Protein AF-A0A4U7CVT9-F1 (afdb_monomer_lite)

Radius of gyration: 15.16 Å; chains: 1; bounding box: 35×45×38 Å

Sequence (159 aa):
MSDKESINLRIESGLKRAVEQISEEVEGDSRPSDLSLTAANLIKIGLGGERAGIEPDIVGEFFEIPRLFASISFDGEKVTMGTQLDSKTIAGLQNEFNPKKHTAAREALQLGVIIVDPGEKSIVGPLGGPRPFAEIDIDNHVEGDDAQEALRYITERLI

pLDDT: mean 75.21, std 17.45, range [32.06, 94.12]

Structure (mmCIF, N/CA/C/O backbone):
data_AF-A0A4U7CVT9-F1
#
_entry.id   AF-A0A4U7CVT9-F1
#
loop_
_atom_site.group_PDB
_atom_site.id
_atom_site.type_symbol
_atom_site.label_atom_id
_atom_site.label_alt_id
_atom_site.label_comp_id
_atom_site.label_asym_id
_atom_site.label_entity_id
_atom_site.label_seq_id
_atom_site.pdbx_PDB_ins_code
_atom_site.Cartn_x
_atom_site.Cartn_y
_atom_site.Cartn_z
_atom_site.occupancy
_atom_site.B_iso_or_equiv
_atom_site.auth_seq_id
_atom_site.auth_comp_id
_atom_site.auth_asym_id
_atom_site.auth_atom_id
_atom_site.pdbx_PDB_model_num
ATOM 1 N N . MET A 1 1 ? -3.223 19.977 -15.711 1.00 47.56 1 MET A N 1
ATOM 2 C CA . MET A 1 1 ? -2.830 20.248 -14.312 1.00 47.56 1 MET A CA 1
ATOM 3 C C . MET A 1 1 ? -2.428 18.907 -13.722 1.00 47.56 1 MET A C 1
ATOM 5 O O . MET A 1 1 ? -2.901 17.902 -14.230 1.00 47.56 1 MET A O 1
ATOM 9 N N . SER A 1 2 ? -1.485 18.845 -12.783 1.00 55.81 2 SER A N 1
ATOM 10 C CA . SER A 1 2 ? -1.150 17.553 -12.170 1.00 55.81 2 SER A CA 1
ATOM 11 C C . SER A 1 2 ? -2.307 17.161 -11.253 1.00 55.81 2 SER A C 1
ATOM 13 O O . SER A 1 2 ? -2.434 17.751 -10.186 1.00 55.81 2 SER A O 1
ATOM 15 N N . ASP A 1 3 ? -3.134 16.191 -11.653 1.00 81.94 3 ASP A N 1
ATOM 16 C CA . ASP A 1 3 ? -4.298 15.686 -10.891 1.00 81.94 3 ASP A CA 1
ATOM 17 C C . ASP A 1 3 ? -3.893 14.828 -9.674 1.00 81.94 3 ASP A C 1
ATOM 19 O O . ASP A 1 3 ? -4.645 13.958 -9.225 1.00 81.94 3 ASP A O 1
ATOM 23 N N . LYS A 1 4 ? -2.675 15.061 -9.167 1.00 85.81 4 LYS A N 1
ATOM 24 C CA . LYS A 1 4 ? -2.071 14.380 -8.026 1.00 85.81 4 LYS A CA 1
ATOM 25 C C . LYS A 1 4 ? -2.199 15.237 -6.775 1.00 85.81 4 LYS A C 1
ATOM 27 O O . LYS A 1 4 ? -1.828 16.410 -6.777 1.00 85.81 4 LYS A O 1
ATOM 32 N N . GLU A 1 5 ? -2.656 14.621 -5.698 1.00 88.62 5 GLU A N 1
ATOM 33 C CA . GLU A 1 5 ? -2.761 15.212 -4.372 1.00 88.62 5 GLU A CA 1
ATOM 34 C C . GLU A 1 5 ? -1.727 14.580 -3.430 1.00 88.62 5 GLU A C 1
ATOM 36 O O . GLU A 1 5 ? -1.496 13.371 -3.461 1.00 88.62 5 GLU A O 1
ATOM 41 N N . SER A 1 6 ? -1.104 15.400 -2.578 1.00 88.44 6 SER A N 1
ATOM 42 C CA . SER A 1 6 ? -0.206 14.917 -1.525 1.00 88.44 6 SER A CA 1
ATOM 43 C C . SER A 1 6 ? -1.003 14.439 -0.312 1.00 88.44 6 SER A C 1
ATOM 45 O O . SER A 1 6 ? -1.821 15.176 0.243 1.00 88.44 6 SER A O 1
ATOM 47 N N . ILE A 1 7 ? -0.736 13.212 0.123 1.00 88.50 7 ILE A N 1
ATOM 48 C CA . ILE A 1 7 ? -1.369 12.571 1.269 1.00 88.50 7 ILE A CA 1
ATOM 49 C C . ILE A 1 7 ? -0.301 12.257 2.307 1.00 88.50 7 ILE A C 1
ATOM 51 O O . ILE A 1 7 ? 0.649 11.526 2.047 1.00 88.50 7 ILE A O 1
ATOM 55 N N . ASN A 1 8 ? -0.502 12.775 3.516 1.00 88.62 8 ASN A N 1
ATOM 56 C CA . ASN A 1 8 ? 0.304 12.419 4.677 1.00 88.62 8 ASN A CA 1
ATOM 57 C C . ASN A 1 8 ? -0.394 11.304 5.456 1.00 88.62 8 ASN A C 1
ATOM 59 O O . ASN A 1 8 ? -1.512 11.484 5.948 1.00 88.62 8 ASN A O 1
ATOM 63 N N . LEU A 1 9 ? 0.267 10.158 5.555 1.00 88.56 9 LEU A N 1
ATOM 64 C CA . LEU A 1 9 ? -0.202 8.971 6.252 1.00 88.56 9 LEU A CA 1
ATOM 65 C C . LEU A 1 9 ? 0.471 8.889 7.614 1.00 88.56 9 LEU A C 1
ATOM 67 O O . LEU A 1 9 ? 1.690 9.013 7.720 1.00 88.56 9 LEU A O 1
ATOM 71 N N . ARG A 1 10 ? -0.324 8.661 8.661 1.00 90.06 10 ARG A N 1
ATOM 72 C CA . ARG A 1 10 ? 0.188 8.384 10.003 1.00 90.06 10 ARG A CA 1
ATOM 73 C C . ARG A 1 10 ? 0.177 6.877 10.227 1.00 90.06 10 ARG A C 1
ATOM 75 O O . ARG A 1 10 ? -0.896 6.308 10.425 1.00 90.06 10 ARG A O 1
ATOM 82 N N . ILE A 1 11 ? 1.354 6.264 10.189 1.00 87.19 11 ILE A N 1
ATOM 83 C CA . ILE A 1 11 ? 1.541 4.810 10.124 1.00 87.19 11 ILE A CA 1
ATOM 84 C C . ILE A 1 11 ? 2.527 4.314 11.175 1.00 87.19 11 ILE A C 1
ATOM 86 O O . ILE A 1 11 ? 3.319 5.089 11.701 1.00 87.19 11 ILE A O 1
ATOM 90 N N . GLU A 1 12 ? 2.467 3.030 11.492 1.00 87.25 12 GLU A N 1
ATOM 91 C CA . GLU A 1 12 ? 3.449 2.335 12.319 1.00 87.25 12 GLU A CA 1
ATOM 92 C C . GLU A 1 12 ? 4.848 2.380 11.677 1.00 87.25 12 GLU A C 1
ATOM 94 O O . GLU A 1 12 ? 4.993 2.321 10.452 1.00 87.25 12 GLU A O 1
ATOM 99 N N . SER A 1 13 ? 5.899 2.488 12.494 1.00 84.75 13 SER A N 1
ATOM 100 C CA . SER A 1 13 ? 7.262 2.602 11.973 1.00 84.75 13 SER A CA 1
ATOM 101 C C . SER A 1 13 ? 7.737 1.338 11.263 1.00 84.75 13 SER A C 1
ATOM 103 O O . SER A 1 13 ? 8.491 1.461 10.299 1.00 84.75 13 SER A O 1
ATOM 105 N N . GLY A 1 14 ? 7.274 0.144 11.644 1.00 84.50 14 GLY A N 1
ATOM 106 C CA . GLY A 1 14 ? 7.582 -1.049 10.857 1.00 84.50 14 GLY A CA 1
ATOM 107 C C . GLY A 1 14 ? 6.818 -1.122 9.533 1.00 84.50 14 GLY A C 1
ATOM 108 O O . GLY A 1 14 ? 7.355 -1.700 8.594 1.00 84.50 14 GLY A O 1
ATOM 109 N N . LEU A 1 15 ? 5.665 -0.449 9.375 1.00 86.00 15 LEU A N 1
ATOM 110 C CA . LEU A 1 15 ? 5.015 -0.345 8.058 1.00 86.00 15 LEU A CA 1
ATOM 111 C C . LEU A 1 15 ? 5.873 0.523 7.141 1.00 86.00 15 LEU A C 1
ATOM 113 O O . LEU A 1 15 ? 6.116 0.165 5.995 1.00 86.00 15 LEU A O 1
ATOM 117 N N . LYS A 1 16 ? 6.397 1.637 7.665 1.00 88.69 16 LYS A N 1
ATOM 118 C CA . LYS A 1 16 ? 7.352 2.471 6.926 1.00 88.69 16 LYS A CA 1
ATOM 119 C C . LYS A 1 16 ? 8.596 1.677 6.521 1.00 88.69 16 LYS A C 1
ATOM 121 O O . LYS A 1 16 ? 8.996 1.768 5.370 1.00 88.69 16 LYS A O 1
ATOM 126 N N . ARG A 1 17 ? 9.163 0.870 7.425 1.00 87.06 17 ARG A N 1
ATOM 127 C CA . ARG A 1 17 ? 10.314 0.002 7.108 1.00 87.06 17 ARG A CA 1
ATOM 128 C C . ARG A 1 17 ? 9.988 -1.041 6.045 1.00 87.06 17 ARG A C 1
ATOM 130 O O . ARG A 1 17 ? 10.830 -1.322 5.208 1.00 87.06 17 ARG A O 1
ATOM 137 N N . ALA A 1 18 ? 8.774 -1.591 6.056 1.00 87.44 18 ALA A N 1
ATOM 138 C CA . ALA A 1 18 ? 8.332 -2.513 5.018 1.00 87.44 18 ALA A CA 1
ATOM 139 C C . ALA A 1 18 ? 8.319 -1.852 3.639 1.00 87.44 18 ALA A C 1
ATOM 141 O O . ALA A 1 18 ? 8.822 -2.426 2.681 1.00 87.44 18 ALA A O 1
ATOM 142 N N . VAL A 1 19 ? 7.792 -0.629 3.561 1.00 89.38 19 VAL A N 1
ATOM 143 C CA . VAL A 1 19 ? 7.799 0.168 2.328 1.00 89.38 19 VAL A CA 1
ATOM 144 C C . VAL A 1 19 ? 9.228 0.529 1.913 1.00 89.38 19 VAL A C 1
ATOM 146 O O . VAL A 1 19 ? 9.529 0.474 0.729 1.00 89.38 19 VAL A O 1
ATOM 149 N N . GLU A 1 20 ? 10.109 0.874 2.859 1.00 89.12 20 GLU A N 1
ATOM 150 C CA . GLU A 1 20 ? 11.532 1.140 2.590 1.00 89.12 20 GLU A CA 1
ATOM 151 C C . GLU A 1 20 ? 12.236 -0.081 2.001 1.00 89.12 20 GLU A C 1
ATOM 153 O O . GLU A 1 20 ? 12.912 0.059 0.993 1.00 89.12 20 GLU A O 1
ATOM 158 N N . GLN A 1 21 ? 12.033 -1.264 2.581 1.00 86.69 21 GLN A N 1
ATOM 159 C CA . GLN A 1 21 ? 12.623 -2.505 2.087 1.00 86.69 21 GLN A CA 1
ATOM 160 C C . GLN A 1 21 ? 12.142 -2.829 0.666 1.00 86.69 21 GLN A C 1
ATOM 162 O O . GLN A 1 21 ? 12.960 -3.032 -0.224 1.00 86.69 21 GLN A O 1
ATOM 167 N N . ILE A 1 22 ? 10.825 -2.786 0.426 1.00 88.00 22 ILE A N 1
ATOM 168 C CA . ILE A 1 22 ? 10.264 -3.011 -0.916 1.00 88.00 22 ILE A CA 1
ATOM 169 C C . ILE A 1 22 ? 10.806 -1.964 -1.899 1.00 88.00 22 ILE A C 1
ATOM 171 O O . ILE A 1 22 ? 11.130 -2.288 -3.033 1.00 88.00 22 ILE A O 1
ATOM 175 N N . SER A 1 23 ? 10.925 -0.702 -1.478 1.00 89.75 23 SER A N 1
ATOM 176 C CA . SER A 1 23 ? 11.465 0.370 -2.320 1.00 89.75 23 SER A CA 1
ATOM 177 C C . SER A 1 23 ? 12.947 0.154 -2.637 1.00 89.75 23 SER A C 1
ATOM 179 O O . SER A 1 23 ? 13.342 0.334 -3.783 1.00 89.75 23 SER A O 1
ATOM 181 N N . GLU A 1 24 ? 13.757 -0.280 -1.670 1.00 87.31 24 GLU A N 1
ATOM 182 C CA . GLU A 1 24 ? 15.165 -0.635 -1.881 1.00 87.31 24 GLU A CA 1
ATOM 183 C C . GLU A 1 24 ? 15.308 -1.791 -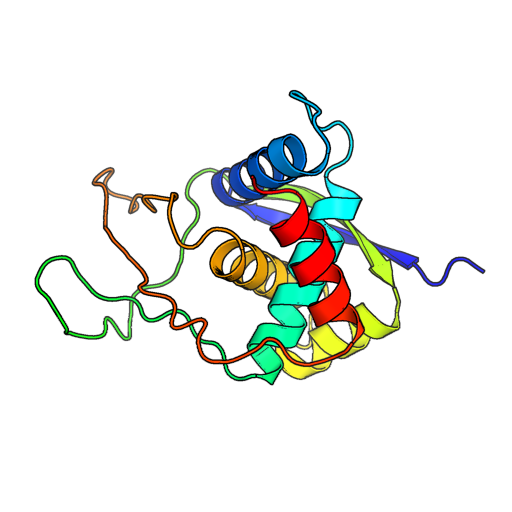2.878 1.00 87.31 24 GLU A C 1
ATOM 185 O O . GLU A 1 24 ? 16.108 -1.697 -3.807 1.00 87.31 24 GLU A O 1
ATOM 190 N N . GLU A 1 25 ? 14.504 -2.844 -2.734 1.00 84.25 25 GLU A N 1
ATOM 191 C CA . GLU A 1 25 ? 14.531 -4.012 -3.620 1.00 84.25 25 GLU A CA 1
ATOM 192 C C . GLU A 1 25 ? 14.048 -3.668 -5.041 1.00 84.25 25 GLU A C 1
ATOM 194 O O . GLU A 1 25 ? 14.649 -4.087 -6.029 1.00 84.25 25 GLU A O 1
ATOM 199 N N . VAL A 1 26 ? 13.004 -2.843 -5.162 1.00 84.31 26 VAL A N 1
ATOM 200 C CA . VAL A 1 26 ? 12.402 -2.465 -6.450 1.00 84.31 26 VAL A CA 1
ATOM 201 C C . VAL A 1 26 ? 13.209 -1.388 -7.186 1.00 84.31 26 VAL A C 1
ATOM 203 O O . VAL A 1 26 ? 13.301 -1.414 -8.417 1.00 84.31 26 VAL A O 1
ATOM 206 N N . GLU A 1 27 ? 13.771 -0.416 -6.467 1.00 83.88 27 GLU A N 1
ATOM 207 C CA . GLU A 1 27 ? 14.438 0.761 -7.045 1.00 83.88 27 GLU A CA 1
ATOM 208 C C . GLU A 1 27 ? 15.976 0.675 -6.982 1.00 83.88 27 GLU A C 1
ATOM 210 O O . GLU A 1 27 ? 16.662 1.441 -7.663 1.00 83.88 27 GLU A O 1
ATOM 215 N N . GLY A 1 28 ? 16.532 -0.275 -6.223 1.00 77.75 28 GLY A N 1
ATOM 216 C CA . GLY A 1 28 ? 17.973 -0.510 -6.084 1.00 77.75 28 GLY A CA 1
ATOM 217 C C . GLY A 1 28 ? 18.708 0.522 -5.218 1.00 77.75 28 GLY A C 1
ATOM 218 O O . GLY A 1 28 ? 19.941 0.578 -5.243 1.00 77.75 28 GLY A O 1
ATOM 219 N N . ASP A 1 29 ? 17.979 1.364 -4.481 1.00 74.69 29 ASP A N 1
ATOM 220 C CA . ASP A 1 29 ? 18.540 2.382 -3.592 1.00 74.69 29 ASP A CA 1
ATOM 221 C C . ASP A 1 29 ? 18.508 1.911 -2.135 1.00 74.69 29 ASP A C 1
ATOM 223 O O . ASP A 1 29 ? 17.450 1.839 -1.522 1.00 74.69 29 ASP A O 1
ATOM 227 N N . SER A 1 30 ? 19.690 1.679 -1.553 1.00 69.06 30 SER A N 1
ATOM 228 C CA . SER A 1 30 ? 19.857 1.316 -0.131 1.00 69.06 30 SER A CA 1
ATOM 229 C C . SER A 1 30 ? 19.405 2.378 0.881 1.00 69.06 30 SER A C 1
ATOM 231 O O . SER A 1 30 ? 19.440 2.166 2.096 1.00 69.06 30 SER A O 1
ATOM 233 N N . ARG A 1 31 ? 19.063 3.580 0.409 1.00 69.12 31 ARG A N 1
ATOM 234 C CA . ARG A 1 31 ? 18.510 4.671 1.212 1.00 69.12 31 ARG A CA 1
ATOM 235 C C . ARG A 1 31 ? 17.404 5.353 0.417 1.00 69.12 31 ARG A C 1
ATOM 237 O O . ARG A 1 31 ? 17.599 6.511 0.037 1.00 69.12 31 ARG A O 1
ATOM 244 N N . PRO A 1 32 ? 16.265 4.674 0.199 1.00 68.56 32 PRO A N 1
ATOM 245 C CA . PRO A 1 32 ? 15.228 5.148 -0.704 1.00 68.56 32 PRO A CA 1
ATOM 246 C C . PRO A 1 32 ? 14.789 6.551 -0.287 1.00 68.56 32 PRO A C 1
ATOM 248 O O . PRO A 1 32 ? 14.155 6.773 0.749 1.00 68.56 32 PRO A O 1
ATOM 251 N N . SER A 1 33 ? 15.246 7.528 -1.067 1.00 67.94 33 SER A N 1
ATOM 252 C CA . SER A 1 33 ? 15.115 8.946 -0.729 1.00 67.94 33 SER A CA 1
ATOM 253 C C . SER A 1 33 ? 13.685 9.454 -0.913 1.00 67.94 33 SER A C 1
ATOM 255 O O . SER A 1 33 ? 13.286 10.414 -0.247 1.00 67.94 33 SER A O 1
ATOM 257 N N . ASP A 1 34 ? 12.903 8.777 -1.760 1.00 79.25 34 ASP A N 1
ATOM 258 C CA . ASP A 1 34 ? 11.493 9.050 -2.000 1.00 79.25 34 ASP A CA 1
ATOM 259 C C . ASP A 1 34 ? 10.667 7.754 -2.042 1.00 79.25 34 ASP A C 1
ATOM 261 O O . ASP A 1 34 ? 10.613 7.051 -3.043 1.00 79.25 34 ASP A O 1
ATOM 265 N N . LEU A 1 35 ? 9.954 7.474 -0.951 1.00 84.25 35 LEU A N 1
ATOM 266 C CA . LEU A 1 35 ? 9.046 6.326 -0.851 1.00 84.25 35 LEU A CA 1
ATOM 267 C C . LEU A 1 35 ? 7.725 6.540 -1.602 1.00 84.25 35 LEU A C 1
ATOM 269 O O . LEU A 1 35 ? 6.891 5.638 -1.637 1.00 84.25 35 LEU A O 1
ATOM 273 N N . SER A 1 36 ? 7.480 7.732 -2.155 1.00 85.44 36 SER A N 1
ATOM 274 C CA . SER A 1 36 ? 6.174 8.129 -2.684 1.00 85.44 36 SER A CA 1
ATOM 275 C C . SER A 1 36 ? 5.708 7.231 -3.827 1.00 85.44 36 SER A C 1
ATOM 277 O O . SER A 1 36 ? 4.529 6.874 -3.854 1.00 85.44 36 SER A O 1
ATOM 279 N N . LEU A 1 37 ? 6.611 6.838 -4.737 1.00 89.31 37 LEU A N 1
ATOM 280 C CA . LEU A 1 37 ? 6.281 5.977 -5.877 1.00 89.31 37 LEU A CA 1
ATOM 281 C C . LEU A 1 37 ? 5.915 4.563 -5.420 1.00 89.31 37 LEU A C 1
ATOM 283 O O . LEU A 1 37 ? 4.826 4.081 -5.737 1.00 89.31 37 LEU A O 1
ATOM 287 N N . THR A 1 38 ? 6.791 3.932 -4.637 1.00 91.50 38 THR A N 1
ATOM 288 C CA . THR A 1 38 ? 6.547 2.599 -4.080 1.00 91.50 38 THR A CA 1
ATOM 289 C C . THR A 1 38 ? 5.279 2.588 -3.219 1.00 91.50 38 THR A C 1
ATOM 291 O O . THR A 1 38 ? 4.404 1.749 -3.421 1.00 91.50 38 THR A O 1
ATOM 294 N N . ALA A 1 39 ? 5.091 3.581 -2.343 1.00 91.94 39 ALA A N 1
ATOM 295 C CA . ALA A 1 39 ? 3.874 3.720 -1.545 1.00 91.94 39 ALA A CA 1
ATOM 296 C C . ALA A 1 39 ? 2.613 3.888 -2.408 1.00 91.94 39 ALA A C 1
ATOM 298 O O . ALA A 1 39 ? 1.588 3.281 -2.109 1.00 91.94 39 ALA A O 1
ATOM 299 N N . ALA A 1 40 ? 2.667 4.676 -3.486 1.00 93.00 40 ALA A N 1
ATOM 300 C CA . ALA A 1 40 ? 1.530 4.852 -4.387 1.00 93.00 40 ALA A CA 1
ATOM 301 C C . ALA A 1 40 ? 1.162 3.546 -5.108 1.00 93.00 40 ALA A C 1
ATOM 303 O O . ALA A 1 40 ? -0.022 3.231 -5.230 1.00 93.00 40 ALA A O 1
ATOM 304 N N . ASN A 1 41 ? 2.157 2.772 -5.546 1.00 93.38 41 ASN A N 1
ATOM 305 C CA . ASN A 1 41 ? 1.934 1.467 -6.167 1.00 93.38 41 ASN A CA 1
ATOM 306 C C . ASN A 1 41 ? 1.338 0.467 -5.171 1.00 93.38 41 ASN A C 1
ATOM 308 O O . ASN A 1 41 ? 0.334 -0.166 -5.481 1.00 93.38 41 ASN A O 1
ATOM 312 N N . LEU A 1 42 ? 1.873 0.394 -3.951 1.00 93.25 42 LEU A N 1
ATOM 313 C CA . LEU A 1 42 ? 1.328 -0.455 -2.888 1.00 93.25 42 LEU A CA 1
ATOM 314 C C . LEU A 1 42 ? -0.123 -0.082 -2.549 1.00 93.25 42 LEU A C 1
ATOM 316 O O . LEU A 1 42 ? -0.971 -0.957 -2.430 1.00 93.25 42 LEU A O 1
ATOM 320 N N . ILE A 1 43 ? -0.452 1.210 -2.484 1.00 94.00 43 ILE A N 1
ATOM 321 C CA . ILE A 1 43 ? -1.833 1.670 -2.267 1.00 94.00 43 ILE A CA 1
ATOM 322 C C . ILE A 1 43 ? -2.767 1.226 -3.399 1.00 94.00 43 ILE A C 1
ATOM 324 O O . ILE A 1 43 ? -3.905 0.842 -3.134 1.00 94.00 43 ILE A O 1
ATOM 328 N N . LYS A 1 44 ? -2.313 1.262 -4.656 1.00 94.12 44 LYS A N 1
ATOM 329 C CA . LYS A 1 44 ? -3.104 0.773 -5.797 1.00 94.12 44 LYS A CA 1
ATOM 330 C C . LYS A 1 44 ? -3.327 -0.733 -5.726 1.00 94.12 44 LYS A C 1
ATOM 332 O O . LYS A 1 44 ? -4.444 -1.176 -5.969 1.00 94.12 44 LYS A O 1
ATOM 337 N N . ILE A 1 45 ? -2.296 -1.491 -5.357 1.00 90.88 45 ILE A N 1
ATOM 338 C CA . ILE A 1 45 ? -2.388 -2.941 -5.152 1.00 90.88 45 ILE A CA 1
ATOM 339 C C . ILE A 1 45 ? -3.398 -3.248 -4.050 1.00 90.88 45 ILE A C 1
ATOM 341 O O . ILE A 1 45 ? -4.313 -4.028 -4.280 1.00 90.88 45 ILE A O 1
ATOM 345 N N . GLY A 1 46 ? -3.299 -2.583 -2.896 1.00 89.19 46 GLY A N 1
ATOM 346 C CA . GLY A 1 46 ? -4.261 -2.760 -1.810 1.00 89.19 46 GLY A CA 1
ATOM 347 C C . GLY A 1 46 ? -5.686 -2.382 -2.208 1.00 89.19 46 GLY A C 1
ATOM 348 O O . GLY A 1 46 ? -6.616 -3.106 -1.890 1.00 89.19 46 GLY A O 1
ATOM 349 N N . LEU A 1 47 ? -5.876 -1.304 -2.976 1.00 91.94 47 LEU A N 1
ATOM 350 C CA . LEU A 1 47 ? -7.192 -0.954 -3.520 1.00 91.94 47 LEU A CA 1
ATOM 351 C C . LEU A 1 47 ? -7.762 -2.039 -4.441 1.00 91.94 47 LEU A C 1
ATOM 353 O O . LEU A 1 47 ? -8.954 -2.327 -4.377 1.00 91.94 47 LEU A O 1
ATOM 357 N N . GLY A 1 48 ? -6.937 -2.623 -5.306 1.00 88.62 48 GLY A N 1
ATOM 358 C CA . GLY A 1 48 ? -7.372 -3.728 -6.156 1.00 88.62 48 GLY A CA 1
ATOM 359 C C . GLY A 1 48 ? -7.601 -5.027 -5.381 1.00 88.62 48 GLY A C 1
ATOM 360 O O . GLY A 1 48 ? -8.485 -5.795 -5.745 1.00 88.62 48 GLY A O 1
ATOM 361 N N . GLY A 1 49 ? -6.840 -5.261 -4.309 1.00 86.31 49 GLY A N 1
ATOM 362 C CA . GLY A 1 49 ? -7.018 -6.409 -3.425 1.00 86.31 49 GLY A CA 1
ATOM 363 C C . GLY A 1 49 ? -8.326 -6.335 -2.645 1.00 86.31 49 GLY A C 1
ATOM 364 O O . GLY A 1 49 ? -9.074 -7.302 -2.627 1.00 86.31 49 GLY A O 1
ATOM 365 N N . GLU A 1 50 ? -8.658 -5.162 -2.106 1.00 86.69 50 GLU A N 1
ATOM 366 C CA . GLU A 1 50 ? -9.936 -4.928 -1.421 1.00 86.69 50 GLU A CA 1
ATOM 367 C C . GLU A 1 50 ? -11.131 -5.186 -2.347 1.00 86.69 50 GLU A C 1
ATOM 369 O O . GLU A 1 50 ? -12.082 -5.864 -1.973 1.00 86.69 50 GLU A O 1
ATOM 374 N N . ARG A 1 51 ? -11.062 -4.714 -3.599 1.00 87.19 51 ARG A N 1
ATOM 375 C CA . ARG A 1 51 ? -12.108 -4.963 -4.609 1.00 87.19 51 ARG A CA 1
ATOM 376 C C . ARG A 1 51 ? -12.282 -6.437 -4.943 1.00 87.19 51 ARG A C 1
ATOM 378 O O . ARG A 1 51 ? -13.407 -6.894 -5.112 1.00 87.19 51 ARG A O 1
ATOM 385 N N . ALA A 1 52 ? -11.170 -7.161 -4.997 1.00 81.94 52 ALA A N 1
ATOM 386 C CA . ALA A 1 52 ? -11.148 -8.602 -5.183 1.00 81.94 52 ALA A CA 1
ATOM 387 C C . ALA A 1 52 ? -11.603 -9.383 -3.933 1.00 81.94 52 ALA A C 1
ATOM 389 O O . ALA A 1 52 ? -11.706 -10.607 -3.989 1.00 81.94 52 ALA A O 1
ATOM 390 N N . GLY A 1 53 ? -11.864 -8.705 -2.807 1.00 78.06 53 GLY A N 1
ATOM 391 C CA . GLY A 1 53 ? -12.210 -9.341 -1.538 1.00 78.06 53 GLY A CA 1
ATOM 392 C C . GLY A 1 53 ? -11.042 -10.095 -0.899 1.00 78.06 53 GLY A C 1
ATOM 393 O O . GLY A 1 53 ? -11.270 -11.074 -0.192 1.00 78.06 53 GLY A O 1
ATOM 394 N N . ILE A 1 54 ? -9.799 -9.684 -1.174 1.00 75.62 54 ILE A N 1
ATOM 395 C CA . ILE A 1 54 ? -8.606 -10.267 -0.552 1.00 75.62 54 ILE A CA 1
ATOM 396 C C . ILE A 1 54 ? -8.538 -9.793 0.897 1.00 75.62 54 ILE A C 1
ATOM 398 O O . ILE A 1 54 ? -8.216 -8.636 1.170 1.00 75.62 54 ILE A O 1
ATOM 402 N N . GLU A 1 55 ? -8.778 -10.711 1.826 1.00 65.56 55 GLU A N 1
ATOM 403 C CA . GLU A 1 55 ? -8.617 -10.479 3.257 1.00 65.56 55 GLU A CA 1
ATOM 404 C C . GLU A 1 55 ? -7.435 -11.305 3.799 1.00 65.56 55 GLU A C 1
ATOM 406 O O . GLU A 1 55 ? -7.295 -12.478 3.450 1.00 65.56 55 GLU A O 1
ATOM 411 N N . PRO A 1 56 ? -6.557 -10.738 4.648 1.00 63.72 56 PRO A N 1
ATOM 412 C CA . PRO A 1 56 ? -5.474 -11.508 5.252 1.00 63.72 56 PRO A CA 1
ATOM 413 C C . PRO A 1 56 ? -6.007 -12.467 6.329 1.00 63.72 56 PRO A C 1
ATOM 415 O O . PRO A 1 56 ? -6.513 -12.024 7.366 1.00 63.72 56 PRO A O 1
ATOM 418 N N . ASP A 1 57 ? -5.826 -13.775 6.138 1.00 58.16 57 ASP A N 1
ATOM 419 C CA . ASP A 1 57 ? -6.270 -14.794 7.094 1.00 58.16 57 ASP A CA 1
ATOM 420 C C . ASP A 1 57 ? -5.294 -14.940 8.272 1.00 58.16 57 ASP A C 1
ATOM 422 O O . ASP A 1 57 ? -4.223 -15.543 8.189 1.00 58.16 57 ASP A O 1
ATOM 426 N N . ILE A 1 58 ? -5.659 -14.402 9.440 1.00 58.81 58 ILE A N 1
ATOM 427 C CA . ILE A 1 58 ? -4.791 -14.454 10.625 1.00 58.81 58 ILE A CA 1
ATOM 428 C C . ILE A 1 58 ? -4.904 -15.822 11.320 1.00 58.81 58 ILE A C 1
ATOM 430 O O . ILE A 1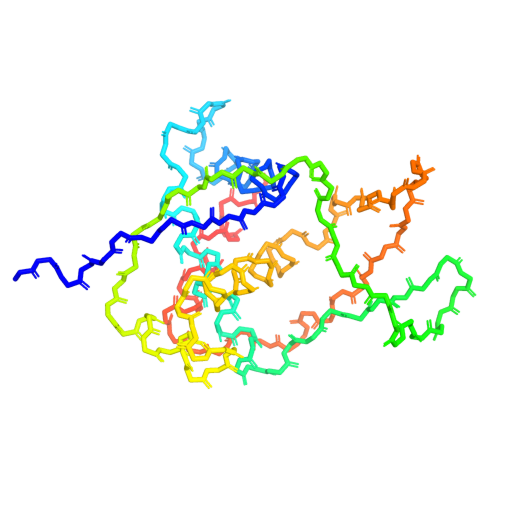 58 ? -5.714 -16.018 12.232 1.00 58.81 58 ILE A O 1
ATOM 434 N N . VAL A 1 59 ? -4.044 -16.764 10.928 1.00 54.09 59 VAL A N 1
ATOM 435 C CA . VAL A 1 59 ? -3.917 -18.098 11.545 1.00 54.09 59 VAL A CA 1
ATOM 436 C C . VAL A 1 59 ? -2.930 -18.064 12.720 1.00 54.09 59 VAL A C 1
ATOM 438 O O . VAL A 1 59 ? -1.883 -17.435 12.646 1.00 54.09 59 VAL A O 1
ATOM 441 N N . GLY A 1 60 ? -3.252 -18.700 13.852 1.00 50.81 60 GLY A N 1
ATOM 442 C CA . GLY A 1 60 ? -2.340 -18.780 15.007 1.00 50.81 60 GLY A CA 1
ATOM 443 C C . GLY A 1 60 ? -1.366 -19.968 14.965 1.00 50.81 60 GLY A C 1
ATOM 444 O O . GLY A 1 60 ? -1.646 -20.969 14.322 1.00 50.81 60 GLY A O 1
ATOM 445 N N . GLU A 1 61 ? -0.295 -19.910 15.773 1.00 49.59 61 GLU A N 1
ATOM 446 C CA . GLU A 1 61 ? 0.767 -20.944 15.916 1.00 49.59 61 GLU A CA 1
ATOM 447 C C . GLU A 1 61 ? 0.302 -22.399 16.148 1.00 49.59 61 GLU A C 1
ATOM 449 O O . GLU A 1 61 ? 1.099 -23.321 16.014 1.00 49.59 61 GLU A O 1
ATOM 454 N N . PHE A 1 62 ? -0.962 -22.631 16.510 1.00 55.50 62 PHE A N 1
ATOM 455 C CA . PHE A 1 62 ? -1.500 -23.957 16.841 1.00 55.50 62 PHE A CA 1
ATOM 456 C C . PHE A 1 62 ? -2.334 -24.603 15.724 1.00 55.50 62 PHE A C 1
ATOM 458 O O . PHE A 1 62 ? -3.133 -25.483 16.023 1.00 55.50 62 PHE A O 1
ATOM 465 N N . PHE A 1 63 ? -2.094 -24.216 14.467 1.00 50.78 63 PHE A N 1
ATOM 466 C CA . PHE A 1 63 ? -2.768 -24.717 13.262 1.00 50.78 63 PHE A CA 1
ATOM 467 C C . PHE A 1 63 ? -4.271 -24.358 13.174 1.00 50.78 63 PHE A C 1
ATOM 469 O O . PHE A 1 63 ? -5.070 -24.605 14.074 1.00 50.78 63 PHE A O 1
ATOM 476 N N . GLU A 1 64 ? -4.639 -23.767 12.034 1.00 53.88 64 GLU A N 1
ATOM 477 C CA . GLU A 1 64 ? -5.978 -23.773 11.410 1.00 53.88 64 GLU A CA 1
ATOM 478 C C . GLU A 1 64 ? -7.151 -23.035 12.078 1.00 53.88 64 GLU A C 1
ATOM 480 O O . GLU A 1 64 ? -8.215 -22.967 11.472 1.00 53.88 64 GLU A O 1
ATOM 485 N N . ILE A 1 65 ? -7.024 -22.441 13.271 1.00 52.34 65 ILE A N 1
ATOM 486 C CA . ILE A 1 65 ? -8.133 -21.649 13.845 1.00 52.34 65 ILE A CA 1
ATOM 487 C C . ILE A 1 65 ? -8.009 -20.175 13.418 1.00 52.34 65 ILE A C 1
ATOM 489 O O . ILE A 1 65 ? -7.083 -19.501 13.897 1.00 52.34 65 ILE A O 1
ATOM 493 N N . PRO A 1 66 ? -8.949 -19.637 12.605 1.00 53.06 66 PRO A N 1
ATOM 494 C CA . PRO A 1 66 ? -8.967 -18.224 12.243 1.00 53.06 66 PRO A CA 1
ATOM 495 C C . PRO A 1 66 ? -9.087 -17.363 13.499 1.00 53.06 66 PRO A C 1
ATOM 497 O O . PRO A 1 66 ? -10.011 -17.522 14.307 1.00 53.06 66 PRO A O 1
ATOM 500 N N . ARG A 1 67 ? -8.158 -16.425 13.696 1.00 54.75 67 ARG A N 1
ATOM 501 C CA . ARG A 1 67 ? -8.235 -15.468 14.803 1.00 54.75 67 ARG A CA 1
ATOM 502 C C . ARG A 1 67 ? -9.043 -14.250 14.384 1.00 54.75 67 ARG A C 1
ATOM 504 O O . ARG A 1 67 ? -8.486 -13.186 14.147 1.00 54.75 67 ARG A O 1
ATOM 511 N N . LEU A 1 68 ? -10.365 -14.389 14.451 1.00 47.53 68 LEU A N 1
ATOM 512 C CA . LEU A 1 68 ? -11.358 -13.346 14.138 1.00 47.53 68 LEU A CA 1
ATOM 513 C C . LEU A 1 68 ? -11.203 -12.016 14.921 1.00 47.53 68 LEU A C 1
ATOM 515 O O . LEU A 1 68 ? -11.920 -11.061 14.649 1.00 47.53 68 LEU A O 1
ATOM 519 N N . PHE A 1 69 ? -10.306 -11.938 15.913 1.00 52.88 69 PHE A N 1
ATOM 520 C CA . PHE A 1 69 ? -10.082 -10.747 16.752 1.00 52.88 69 PHE A CA 1
ATOM 521 C C . PHE A 1 69 ? -8.643 -10.218 16.708 1.00 52.88 69 PHE A C 1
ATOM 523 O O . PHE A 1 69 ? -8.301 -9.307 17.465 1.00 52.88 69 PHE A O 1
ATOM 530 N N . ALA A 1 70 ? -7.766 -10.826 15.909 1.00 51.53 70 ALA A N 1
ATOM 531 C CA . ALA A 1 70 ? -6.416 -10.315 15.742 1.00 51.53 70 ALA A CA 1
ATOM 532 C C . ALA A 1 70 ? -6.443 -9.138 14.759 1.00 51.53 70 ALA A C 1
ATOM 534 O O . ALA A 1 70 ? -7.138 -9.183 13.752 1.00 51.53 70 ALA A O 1
ATOM 535 N N . SER A 1 71 ? -5.705 -8.071 15.060 1.00 58.72 71 SER A N 1
ATOM 536 C CA . SER A 1 71 ? -5.493 -6.969 14.123 1.00 58.72 71 SER A CA 1
ATOM 537 C C . SER A 1 71 ? -4.058 -6.998 13.629 1.00 58.72 71 SER A C 1
ATOM 539 O O . SER A 1 71 ? -3.137 -7.201 14.425 1.00 58.72 71 SER A O 1
ATOM 541 N N . ILE A 1 72 ? -3.865 -6.730 12.343 1.00 64.56 72 ILE A N 1
ATOM 542 C CA . ILE A 1 72 ? -2.534 -6.594 11.758 1.00 64.56 72 ILE A CA 1
ATOM 543 C C . ILE A 1 72 ? -1.881 -5.343 12.346 1.00 64.56 72 ILE A C 1
ATOM 545 O O . ILE A 1 72 ? -2.461 -4.256 12.345 1.00 64.56 72 ILE A O 1
ATOM 549 N N . SER A 1 73 ? -0.685 -5.506 12.898 1.00 66.56 73 SER A N 1
ATOM 550 C CA . SER A 1 73 ? 0.140 -4.409 13.387 1.00 66.56 73 SER A CA 1
ATOM 551 C C . SER A 1 73 ? 1.498 -4.507 12.723 1.00 66.56 73 SER A C 1
ATOM 553 O O . SER A 1 73 ? 1.987 -5.602 12.490 1.00 66.56 73 SER A O 1
ATOM 555 N N . PHE A 1 74 ? 2.109 -3.370 12.424 1.00 72.00 74 PHE A N 1
ATOM 556 C CA . PHE A 1 74 ? 3.469 -3.334 11.897 1.00 72.00 74 PHE A CA 1
ATOM 557 C C . PHE A 1 74 ? 4.468 -2.813 12.938 1.00 72.00 74 PHE A C 1
ATOM 559 O O . PHE A 1 74 ? 5.570 -2.437 12.574 1.00 72.00 74 PHE A O 1
ATOM 566 N N . ASP A 1 75 ? 4.088 -2.772 14.219 1.00 67.75 75 ASP A N 1
ATOM 567 C CA . ASP A 1 75 ? 4.913 -2.351 15.356 1.00 67.75 75 ASP A CA 1
ATOM 568 C C . ASP A 1 75 ? 5.544 -0.947 15.318 1.00 67.75 75 ASP A C 1
ATOM 570 O O . ASP A 1 75 ? 5.792 -0.305 14.294 1.00 67.75 75 ASP A O 1
ATOM 574 N N . GLY A 1 76 ? 5.867 -0.476 16.522 1.00 78.06 76 GLY A N 1
ATOM 575 C CA . GLY A 1 76 ? 6.625 0.746 16.745 1.00 78.06 76 GLY A CA 1
ATOM 576 C C . GLY A 1 76 ? 5.788 2.024 16.780 1.00 78.06 76 GLY A C 1
ATOM 577 O O . GLY A 1 76 ? 4.557 2.028 16.728 1.00 78.06 76 GLY A O 1
ATOM 578 N N . GLU A 1 77 ? 6.483 3.146 16.956 1.00 84.44 77 GLU A N 1
ATOM 579 C CA . GLU A 1 77 ? 5.848 4.454 17.093 1.00 84.44 77 GLU A CA 1
ATOM 580 C C . GLU A 1 77 ? 5.187 4.912 15.789 1.00 84.44 77 GLU A C 1
ATOM 582 O O . GLU A 1 77 ? 5.634 4.585 14.689 1.00 84.44 77 GLU A O 1
ATOM 587 N N . LYS A 1 78 ? 4.128 5.721 15.915 1.00 87.81 78 LYS A N 1
ATOM 588 C CA . LYS A 1 78 ? 3.463 6.310 14.751 1.00 87.81 78 LYS A CA 1
ATOM 589 C C . LYS A 1 78 ? 4.339 7.389 14.126 1.00 87.81 78 LYS A C 1
ATOM 591 O O . LYS A 1 78 ? 4.553 8.435 14.736 1.00 87.81 78 LYS A O 1
ATOM 596 N N . VAL A 1 79 ? 4.736 7.166 12.885 1.00 89.00 79 VAL A N 1
ATOM 597 C CA . VAL A 1 79 ? 5.492 8.089 12.039 1.00 89.00 79 VAL A CA 1
ATOM 598 C C . VAL A 1 79 ? 4.610 8.642 10.920 1.00 89.00 79 VAL A C 1
ATOM 600 O O . VAL A 1 79 ? 3.536 8.112 10.631 1.00 89.00 79 VAL A O 1
ATOM 603 N N . THR A 1 80 ? 5.054 9.732 10.299 1.00 89.38 80 THR A N 1
ATOM 604 C CA . THR A 1 80 ? 4.385 10.310 9.128 1.00 89.38 80 THR A CA 1
ATOM 605 C C . THR A 1 80 ? 5.134 9.919 7.861 1.00 89.38 80 THR A C 1
ATOM 607 O O . THR A 1 80 ? 6.356 10.048 7.807 1.00 89.38 80 THR A O 1
ATOM 610 N N . MET A 1 81 ? 4.399 9.491 6.839 1.00 88.50 81 MET A N 1
ATOM 611 C CA . MET A 1 81 ? 4.915 9.212 5.501 1.00 88.50 81 MET A CA 1
ATOM 612 C C . MET A 1 81 ? 4.064 9.944 4.462 1.00 88.50 81 MET A C 1
ATOM 614 O O . MET A 1 81 ? 2.838 9.866 4.504 1.00 88.50 81 MET A O 1
ATOM 618 N N . GLY A 1 82 ? 4.708 10.681 3.559 1.00 87.88 82 GLY A N 1
ATOM 619 C CA . GLY A 1 82 ? 4.038 11.365 2.454 1.00 87.88 82 GLY A CA 1
ATOM 620 C C . GLY A 1 82 ? 3.976 10.484 1.209 1.00 87.88 82 GLY A C 1
ATOM 621 O O . GLY A 1 82 ? 4.917 9.749 0.928 1.00 87.88 82 GLY A O 1
ATOM 622 N N . THR A 1 83 ? 2.887 10.575 0.454 1.00 90.00 83 THR A N 1
ATOM 623 C CA . THR A 1 83 ? 2.751 9.969 -0.879 1.00 90.00 83 THR A CA 1
ATOM 624 C C . THR A 1 83 ? 1.903 10.865 -1.780 1.00 90.00 83 THR A C 1
ATOM 626 O O . THR A 1 83 ? 1.164 11.722 -1.290 1.00 90.00 83 THR A O 1
ATOM 629 N N . GLN A 1 84 ? 2.013 10.700 -3.096 1.00 91.44 84 GLN A N 1
ATOM 630 C CA . GLN A 1 84 ? 1.206 11.419 -4.078 1.00 91.44 84 GLN A CA 1
ATOM 631 C C . GLN A 1 84 ? 0.273 10.463 -4.816 1.00 91.44 84 GLN A C 1
ATOM 633 O O . GLN A 1 84 ? 0.738 9.565 -5.515 1.00 91.44 84 GLN A O 1
ATOM 638 N N . LEU A 1 85 ? -1.036 10.705 -4.727 1.00 90.31 85 LEU A N 1
ATOM 639 C CA . LEU A 1 85 ? -2.053 9.897 -5.402 1.00 90.31 85 LEU A CA 1
ATOM 640 C C . LEU A 1 85 ? -2.850 10.729 -6.396 1.00 90.31 85 LEU A C 1
ATOM 642 O O . LEU A 1 85 ? -3.137 11.898 -6.147 1.00 90.31 85 LEU A O 1
ATOM 646 N N . ASP A 1 86 ? -3.231 10.120 -7.515 1.00 91.88 86 ASP A N 1
ATOM 647 C CA . ASP A 1 86 ? -4.180 10.734 -8.437 1.00 91.88 86 ASP A CA 1
ATOM 648 C C . ASP A 1 86 ? -5.613 10.731 -7.877 1.00 91.88 86 ASP A C 1
ATOM 650 O O . ASP A 1 86 ? -5.989 9.934 -7.013 1.00 91.88 86 ASP A O 1
ATOM 654 N N . SER A 1 87 ? -6.433 11.644 -8.395 1.00 89.50 87 SER A N 1
ATOM 655 C CA . SER A 1 87 ? -7.810 11.848 -7.927 1.00 89.50 87 SER A CA 1
ATOM 656 C C . SER A 1 87 ? -8.698 10.605 -8.099 1.00 89.50 87 SER A C 1
ATOM 658 O O . SER A 1 87 ? -9.600 10.379 -7.292 1.00 89.50 87 SER A O 1
ATOM 660 N N . LYS A 1 88 ? -8.435 9.775 -9.120 1.00 90.75 88 LYS A N 1
ATOM 661 C CA . LYS A 1 88 ? -9.167 8.523 -9.377 1.00 90.75 88 LYS A CA 1
ATOM 662 C C . LYS A 1 88 ? -8.889 7.501 -8.273 1.00 90.75 88 LYS A C 1
ATOM 664 O O . LYS A 1 88 ? -9.825 6.897 -7.752 1.00 90.75 88 LYS A O 1
ATOM 669 N N . THR A 1 89 ? -7.626 7.355 -7.882 1.00 90.94 89 THR A N 1
ATOM 670 C CA . THR A 1 89 ? -7.197 6.480 -6.786 1.00 90.94 89 THR A CA 1
ATOM 671 C C . THR A 1 89 ? -7.810 6.941 -5.466 1.00 90.94 89 THR A C 1
ATOM 673 O O . THR A 1 89 ? -8.364 6.128 -4.736 1.00 90.94 89 THR A O 1
ATOM 676 N N . ILE A 1 90 ? -7.803 8.249 -5.185 1.00 89.75 90 ILE A N 1
ATOM 677 C CA . ILE A 1 90 ? -8.405 8.811 -3.962 1.00 89.75 90 ILE A CA 1
ATOM 678 C C . ILE A 1 90 ? -9.905 8.523 -3.892 1.00 89.75 90 ILE A C 1
ATOM 680 O O . ILE A 1 90 ? -10.388 8.066 -2.857 1.00 89.75 90 ILE A O 1
ATOM 684 N N . ALA A 1 91 ? -10.632 8.747 -4.988 1.00 89.19 91 ALA A N 1
ATOM 685 C CA . ALA A 1 91 ? -12.056 8.439 -5.051 1.00 89.19 91 ALA A CA 1
ATOM 686 C C . ALA A 1 91 ? -12.322 6.937 -4.850 1.00 89.19 91 ALA A C 1
ATOM 688 O O . ALA A 1 91 ? -13.237 6.576 -4.116 1.00 89.19 91 ALA A O 1
ATOM 689 N N . GLY A 1 92 ? -11.499 6.067 -5.448 1.00 88.31 92 GLY A N 1
ATOM 690 C CA . GLY A 1 92 ? -11.568 4.620 -5.234 1.00 88.31 92 GLY A CA 1
ATOM 691 C C . GLY A 1 92 ? -11.390 4.245 -3.764 1.00 88.31 92 GLY A C 1
ATOM 692 O O . GLY A 1 92 ? -12.252 3.593 -3.190 1.00 88.31 92 GLY A O 1
ATOM 693 N N . LEU A 1 93 ? -10.334 4.745 -3.122 1.00 89.31 93 LEU A N 1
ATOM 694 C CA . LEU A 1 93 ? -10.055 4.497 -1.704 1.00 89.31 93 LEU A CA 1
ATOM 695 C C . LEU A 1 93 ? -11.210 4.910 -0.788 1.00 89.31 93 LEU A C 1
ATOM 697 O O . LEU A 1 93 ? -11.528 4.204 0.168 1.00 89.31 93 LEU A O 1
ATOM 701 N N . GLN A 1 94 ? -11.835 6.055 -1.075 1.00 87.38 94 GLN A N 1
ATOM 702 C CA . GLN A 1 94 ? -12.951 6.551 -0.274 1.00 87.38 94 GLN A CA 1
ATOM 703 C C . GLN A 1 94 ? -14.222 5.706 -0.401 1.00 87.38 94 GLN A C 1
ATOM 705 O O . GLN A 1 94 ? -15.042 5.730 0.517 1.00 87.38 94 GLN A O 1
ATOM 710 N N . ASN A 1 95 ? -14.372 4.987 -1.516 1.00 88.31 95 ASN A N 1
ATOM 711 C CA . ASN A 1 95 ? -15.514 4.120 -1.776 1.00 88.31 95 ASN A CA 1
ATOM 712 C C . ASN A 1 95 ? -15.323 2.715 -1.194 1.00 88.31 95 ASN A C 1
ATOM 714 O O . ASN A 1 95 ? -16.275 2.198 -0.621 1.00 88.31 95 ASN A O 1
ATOM 718 N N . GLU A 1 96 ? -14.128 2.126 -1.328 1.00 84.81 96 GLU A N 1
ATOM 719 C CA . GLU A 1 96 ? -13.897 0.726 -0.929 1.00 84.81 96 GLU A CA 1
ATOM 720 C C . GLU A 1 96 ? -13.589 0.579 0.572 1.00 84.81 96 GLU A C 1
ATOM 722 O O . GLU A 1 96 ? -14.208 -0.232 1.245 1.00 84.81 96 GLU A O 1
ATOM 727 N N . PHE A 1 97 ? -12.690 1.399 1.137 1.00 81.62 97 PHE A N 1
ATOM 728 C CA . PHE A 1 97 ? -12.240 1.227 2.530 1.00 81.62 97 PHE A CA 1
ATOM 729 C C . PHE A 1 97 ? -13.001 2.108 3.523 1.00 81.62 97 PHE A C 1
ATOM 731 O O . PHE A 1 97 ? -13.657 1.659 4.463 1.00 81.62 97 PHE A O 1
ATOM 738 N N . ASN A 1 98 ? -12.833 3.426 3.381 1.00 77.88 98 ASN A N 1
ATOM 739 C CA . ASN A 1 98 ? -13.310 4.396 4.356 1.00 77.88 98 ASN A CA 1
ATOM 740 C C . ASN A 1 98 ? -13.520 5.757 3.693 1.00 77.88 98 ASN A C 1
ATOM 742 O O . ASN A 1 98 ? -12.620 6.234 3.003 1.00 77.88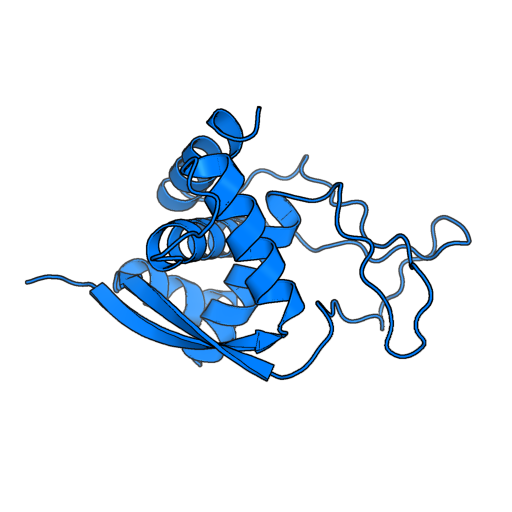 98 ASN A O 1
ATOM 746 N N . PRO A 1 99 ? -14.596 6.497 4.009 1.00 78.50 99 PRO A N 1
ATOM 747 C CA . PRO A 1 99 ? -14.818 7.827 3.437 1.00 78.50 99 PRO A CA 1
ATOM 748 C C . PRO A 1 99 ? -13.691 8.835 3.741 1.00 78.50 99 PRO A C 1
ATOM 750 O O . PRO A 1 99 ? -13.568 9.861 3.066 1.00 78.50 99 PRO A O 1
ATOM 753 N N . LYS A 1 100 ? -12.846 8.590 4.752 1.00 85.75 100 LYS A N 1
ATOM 754 C CA . LYS A 1 100 ? -11.685 9.432 5.073 1.00 85.75 100 LYS A CA 1
ATOM 755 C C . LYS A 1 100 ? -10.449 9.005 4.276 1.00 85.75 100 LYS A C 1
ATOM 757 O O . LYS A 1 100 ? -9.773 8.049 4.648 1.00 85.75 100 LYS A O 1
ATOM 762 N N . LYS A 1 101 ? -10.062 9.816 3.283 1.00 84.19 101 LYS A N 1
ATOM 763 C CA . LYS A 1 101 ? -8.918 9.568 2.378 1.00 84.19 101 LYS A CA 1
ATOM 764 C C . LYS A 1 101 ? -7.613 9.124 3.056 1.00 84.19 101 LYS A C 1
ATOM 766 O O . LYS A 1 101 ? -6.978 8.195 2.586 1.00 84.19 101 LYS A O 1
ATOM 771 N N . HIS A 1 102 ? -7.214 9.745 4.173 1.00 87.69 102 HIS A N 1
ATOM 772 C CA . HIS A 1 102 ? -5.959 9.399 4.862 1.00 87.69 102 HIS A CA 1
ATOM 773 C C . HIS A 1 102 ? -6.021 8.027 5.542 1.00 87.69 102 HIS A C 1
ATOM 775 O O . HIS A 1 102 ? -5.021 7.319 5.599 1.00 87.69 102 HIS A O 1
ATOM 781 N N . THR A 1 103 ? -7.187 7.672 6.083 1.00 86.75 103 THR A N 1
ATOM 782 C CA . THR A 1 103 ? -7.414 6.376 6.727 1.00 86.75 103 THR A CA 1
ATOM 783 C C . THR A 1 103 ? -7.479 5.278 5.673 1.00 86.75 103 THR A C 1
ATOM 785 O O . THR A 1 103 ? -6.747 4.303 5.798 1.00 86.75 103 THR A O 1
ATOM 788 N N . ALA A 1 104 ? -8.242 5.505 4.602 1.00 86.88 104 ALA A N 1
ATOM 789 C CA . ALA A 1 104 ? -8.356 4.577 3.483 1.00 86.88 104 ALA A CA 1
ATOM 790 C C . ALA A 1 104 ? -7.012 4.330 2.784 1.00 86.88 104 ALA A C 1
ATOM 792 O O . ALA A 1 104 ? -6.624 3.191 2.572 1.00 86.88 104 ALA A O 1
ATOM 793 N N . ALA A 1 105 ? -6.243 5.385 2.497 1.00 89.62 105 ALA A N 1
ATOM 794 C CA . ALA A 1 105 ? -4.914 5.248 1.899 1.00 89.62 105 ALA A CA 1
ATOM 795 C C . ALA A 1 105 ? -3.933 4.485 2.804 1.00 89.62 105 ALA A C 1
ATOM 797 O O . ALA A 1 105 ? -3.068 3.772 2.309 1.00 89.62 105 ALA A O 1
ATOM 798 N N . ARG A 1 106 ? -4.060 4.607 4.131 1.00 90.44 106 ARG A N 1
ATOM 799 C CA . ARG A 1 106 ? -3.262 3.815 5.074 1.00 90.44 106 ARG A CA 1
ATOM 800 C C . ARG A 1 106 ? -3.653 2.338 5.041 1.00 90.44 106 ARG A C 1
ATOM 802 O O . ARG A 1 106 ? -2.763 1.501 5.042 1.00 90.44 106 ARG A O 1
ATOM 809 N N . GLU A 1 107 ? -4.944 2.030 5.055 1.00 87.75 107 GLU A N 1
ATOM 810 C CA . GLU A 1 107 ? -5.445 0.646 5.037 1.00 87.75 107 GLU A CA 1
ATOM 811 C C . GLU A 1 107 ? -5.096 -0.046 3.716 1.00 87.75 107 GLU A C 1
ATOM 813 O O . GLU A 1 107 ? -4.533 -1.136 3.726 1.00 87.75 107 GLU A O 1
ATOM 818 N N . ALA A 1 108 ? -5.254 0.655 2.593 1.00 90.19 108 ALA A N 1
ATOM 819 C CA . ALA A 1 108 ? -4.790 0.182 1.296 1.00 90.19 108 ALA A CA 1
ATOM 820 C C . ALA A 1 108 ? -3.270 -0.025 1.246 1.00 90.19 108 ALA A C 1
ATOM 822 O O . ALA A 1 108 ? -2.805 -1.019 0.701 1.00 90.19 108 ALA A O 1
ATOM 823 N N . LEU A 1 109 ? -2.471 0.873 1.836 1.00 91.75 109 LEU A N 1
ATOM 824 C CA . LEU A 1 109 ? -1.020 0.677 1.924 1.00 91.75 109 LEU A CA 1
ATOM 825 C C . LEU A 1 109 ? -0.671 -0.596 2.710 1.00 91.75 109 LEU A C 1
ATOM 827 O O . LEU A 1 109 ? 0.210 -1.341 2.293 1.00 91.75 109 LEU A O 1
ATOM 831 N N . GLN A 1 110 ? -1.349 -0.836 3.837 1.00 88.19 110 GLN A N 1
ATOM 832 C CA . GLN A 1 110 ? -1.148 -2.038 4.649 1.00 88.19 110 GLN A CA 1
ATOM 833 C C . GLN A 1 110 ? -1.457 -3.298 3.839 1.00 88.19 110 GLN A C 1
ATOM 835 O O . GLN A 1 110 ? -0.607 -4.181 3.764 1.00 88.19 110 GLN A O 1
ATOM 840 N N . LEU A 1 111 ? -2.621 -3.346 3.184 1.00 86.19 111 LEU A N 1
ATOM 841 C CA . LEU A 1 111 ? -3.018 -4.481 2.352 1.00 86.19 111 LEU A CA 1
ATOM 842 C C . LEU A 1 111 ? -2.064 -4.690 1.167 1.00 86.19 111 LEU A C 1
ATOM 844 O O . LEU A 1 111 ? -1.666 -5.814 0.887 1.00 86.19 111 LEU A O 1
ATOM 848 N N . GLY A 1 112 ? -1.618 -3.613 0.519 1.00 87.62 112 GLY A N 1
ATOM 849 C CA . GLY A 1 112 ? -0.648 -3.687 -0.573 1.00 87.62 112 GLY A CA 1
ATOM 850 C C . GLY A 1 112 ? 0.699 -4.279 -0.160 1.00 87.62 112 GLY A C 1
ATOM 851 O O . GLY A 1 112 ? 1.247 -5.100 -0.888 1.00 87.62 112 GLY A O 1
ATOM 852 N N . VAL A 1 113 ? 1.220 -3.899 1.013 1.00 87.69 113 VAL A N 1
ATOM 853 C CA . VAL A 1 113 ? 2.456 -4.486 1.566 1.00 87.69 113 VAL A CA 1
ATOM 854 C C . VAL A 1 113 ? 2.280 -5.978 1.829 1.00 87.69 113 VAL A C 1
ATOM 856 O O . VAL A 1 113 ? 3.159 -6.755 1.481 1.00 87.69 113 VAL A O 1
ATOM 859 N N . ILE A 1 114 ? 1.144 -6.369 2.405 1.00 81.12 114 ILE A N 1
ATOM 860 C CA . ILE A 1 114 ? 0.821 -7.765 2.716 1.00 81.12 114 ILE A CA 1
ATOM 861 C C . ILE A 1 114 ? 0.758 -8.616 1.440 1.00 81.12 114 ILE A C 1
ATOM 863 O O . ILE A 1 114 ? 1.325 -9.701 1.403 1.00 81.12 114 ILE A O 1
ATOM 867 N N . ILE A 1 115 ? 0.106 -8.116 0.387 1.00 80.25 115 ILE A N 1
ATOM 868 C CA . ILE A 1 115 ? -0.017 -8.819 -0.901 1.00 80.25 115 ILE A CA 1
ATOM 869 C C . ILE A 1 115 ? 1.350 -9.001 -1.577 1.00 80.25 115 ILE A C 1
ATOM 871 O O . ILE A 1 115 ? 1.599 -10.031 -2.198 1.00 80.25 115 ILE A O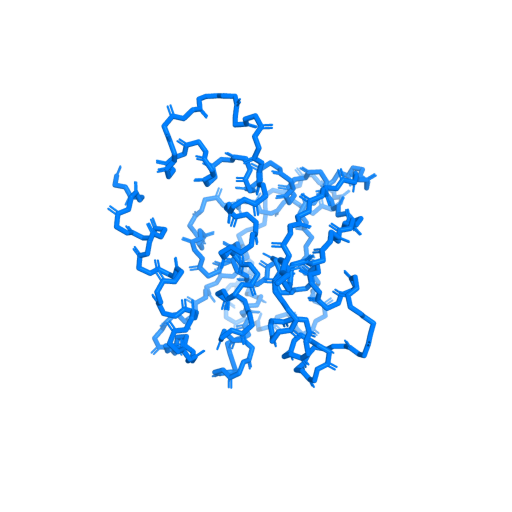 1
ATOM 875 N N . VAL A 1 116 ? 2.221 -7.993 -1.497 1.00 80.06 116 VAL A N 1
ATOM 876 C CA . VAL A 1 116 ? 3.526 -7.992 -2.177 1.00 80.06 116 VAL A CA 1
ATOM 877 C C . VAL A 1 116 ? 4.575 -8.819 -1.440 1.00 80.06 116 VAL A C 1
ATOM 879 O O . VAL A 1 116 ? 5.347 -9.527 -2.078 1.00 80.06 116 VAL A O 1
ATOM 882 N N . ASP A 1 117 ? 4.621 -8.709 -0.117 1.00 75.69 117 ASP A N 1
ATOM 883 C CA . ASP A 1 117 ? 5.600 -9.380 0.735 1.00 75.69 117 ASP A CA 1
ATOM 884 C C . ASP A 1 117 ? 4.867 -10.198 1.814 1.00 75.69 117 ASP A C 1
ATOM 886 O O . ASP A 1 117 ? 4.837 -9.816 2.990 1.00 75.69 117 ASP A O 1
ATOM 890 N N . PRO A 1 118 ? 4.242 -11.325 1.421 1.00 59.94 118 PRO A N 1
ATOM 891 C CA . PRO A 1 118 ? 3.582 -12.229 2.359 1.00 59.94 118 PRO A CA 1
ATOM 892 C C . PRO A 1 118 ? 4.595 -13.013 3.212 1.00 59.94 118 PRO A C 1
ATOM 894 O O . PRO A 1 118 ? 4.221 -13.617 4.214 1.00 59.94 118 PRO A O 1
ATOM 897 N N . GLY A 1 119 ? 5.868 -13.056 2.792 1.00 49.50 119 GLY A N 1
ATOM 898 C CA . GLY A 1 119 ? 6.832 -14.075 3.200 1.00 49.50 119 GLY A CA 1
ATOM 899 C C . GLY A 1 119 ? 7.787 -13.696 4.329 1.00 49.50 119 GLY A C 1
ATOM 900 O O . GLY A 1 119 ? 8.239 -14.599 5.031 1.00 49.50 119 GLY A O 1
ATOM 901 N N . GLU A 1 120 ? 8.112 -12.417 4.548 1.00 42.03 120 GLU A N 1
ATOM 902 C CA . GLU A 1 120 ? 9.271 -12.087 5.400 1.00 42.03 120 GLU A CA 1
ATOM 903 C C . GLU A 1 120 ? 9.016 -11.198 6.613 1.00 42.03 120 GLU A C 1
ATOM 905 O O . GLU A 1 120 ? 9.940 -10.892 7.374 1.00 42.03 120 GLU A O 1
ATOM 910 N N . LYS A 1 121 ? 7.767 -10.836 6.902 1.00 45.19 121 LYS A N 1
ATOM 911 C CA . LYS A 1 121 ? 7.481 -10.029 8.091 1.00 45.19 121 LYS A CA 1
ATOM 912 C C . LYS A 1 121 ? 6.888 -10.890 9.185 1.00 45.19 121 LYS A C 1
ATOM 914 O O . LYS A 1 121 ? 5.679 -11.008 9.337 1.00 45.19 121 LYS A O 1
ATOM 919 N N . SER A 1 122 ? 7.776 -11.435 10.019 1.00 40.44 122 SER A N 1
ATOM 920 C CA . SER A 1 122 ? 7.441 -11.816 11.390 1.00 40.44 122 SER A CA 1
ATOM 921 C C . SER A 1 122 ? 6.874 -10.585 12.106 1.00 40.44 122 SER A C 1
ATOM 923 O O . SER A 1 122 ? 7.616 -9.787 12.678 1.00 40.44 122 SER A O 1
ATOM 925 N N . ILE A 1 123 ? 5.561 -10.393 12.013 1.00 41.53 123 ILE A N 1
ATOM 926 C CA . ILE A 1 123 ? 4.829 -9.346 12.712 1.00 41.53 123 ILE A CA 1
ATOM 927 C C . ILE A 1 123 ? 4.952 -9.656 14.204 1.00 41.53 123 ILE A C 1
ATOM 929 O O . ILE A 1 123 ? 4.480 -10.691 14.690 1.00 41.53 123 ILE A O 1
ATOM 933 N N . VAL A 1 124 ? 5.662 -8.799 14.934 1.00 37.59 124 VAL A N 1
ATOM 934 C CA . VAL A 1 124 ? 5.876 -8.987 16.363 1.00 37.59 124 VAL A CA 1
ATOM 935 C C . VAL A 1 124 ? 4.636 -8.441 17.078 1.00 37.59 124 VAL A C 1
ATOM 937 O O . VAL A 1 124 ? 4.001 -7.473 16.686 1.00 37.59 124 VAL A O 1
ATOM 940 N N . GLY A 1 125 ? 4.158 -9.151 18.095 1.00 35.72 125 GLY A N 1
ATOM 941 C CA . GLY A 1 125 ? 3.076 -8.621 18.927 1.00 35.72 125 GLY A CA 1
ATOM 942 C C . GLY A 1 125 ? 3.613 -7.599 19.938 1.00 35.72 125 GLY A C 1
ATOM 943 O O . GLY A 1 125 ? 4.806 -7.615 20.241 1.00 35.72 125 GLY A O 1
ATOM 944 N N . PRO A 1 126 ? 2.747 -6.838 20.637 1.00 34.41 126 PRO A N 1
ATOM 945 C CA . PRO A 1 126 ? 3.141 -5.903 21.707 1.00 34.41 126 PRO A CA 1
ATOM 946 C C . PRO A 1 126 ? 3.891 -6.542 22.901 1.00 34.41 126 PRO A C 1
ATOM 948 O O . PRO A 1 126 ? 4.269 -5.845 23.838 1.00 34.41 126 PRO A O 1
ATOM 951 N N . LEU A 1 127 ? 4.099 -7.864 22.885 1.00 40.16 127 LEU A N 1
ATOM 952 C CA . LEU A 1 127 ? 4.823 -8.648 23.887 1.00 40.16 127 LEU A CA 1
ATOM 953 C C . LEU A 1 127 ? 6.137 -9.270 23.361 1.00 40.16 127 LEU A C 1
ATOM 955 O O . LEU A 1 127 ? 6.713 -10.110 24.045 1.00 40.16 127 LEU A O 1
ATOM 959 N N . GLY A 1 128 ? 6.627 -8.878 22.178 1.00 35.25 128 GLY A N 1
ATOM 960 C CA . GLY A 1 128 ? 8.001 -9.175 21.741 1.00 35.25 128 GLY A CA 1
ATOM 961 C C . GLY A 1 128 ? 8.284 -10.601 21.243 1.00 35.25 128 GLY A C 1
ATOM 962 O O . GLY A 1 128 ? 9.446 -10.939 21.043 1.00 35.25 128 GLY A O 1
ATOM 963 N N . GLY A 1 129 ? 7.264 -11.442 21.049 1.00 32.06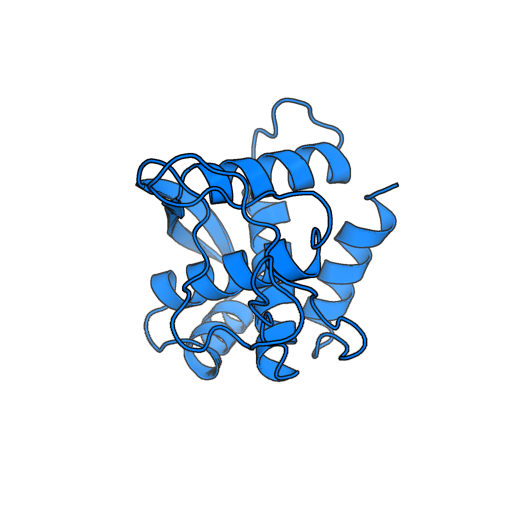 129 GLY A N 1
ATOM 964 C CA . GLY A 1 129 ? 7.422 -12.772 20.444 1.00 32.06 129 GLY A CA 1
ATOM 965 C C . GLY A 1 129 ? 7.141 -12.756 18.934 1.00 32.06 129 GLY A C 1
ATOM 966 O O . GLY A 1 129 ? 6.197 -12.061 18.533 1.00 32.06 129 GLY A O 1
ATOM 967 N N . PRO A 1 130 ? 7.901 -13.508 18.109 1.00 38.09 130 PRO A N 1
ATOM 968 C CA . PRO A 1 130 ? 7.553 -13.722 16.708 1.00 38.09 130 PRO A CA 1
ATOM 969 C C . PRO A 1 130 ? 6.205 -14.436 16.661 1.00 38.09 130 PRO A C 1
ATOM 971 O O . PRO A 1 130 ? 6.006 -15.417 17.372 1.00 38.09 130 PRO A O 1
ATOM 974 N N . ARG A 1 131 ? 5.257 -13.924 15.880 1.00 49.56 131 ARG A N 1
ATOM 975 C CA . ARG A 1 131 ? 4.009 -14.635 15.624 1.00 49.56 131 ARG A CA 1
ATOM 976 C C . ARG A 1 131 ? 3.918 -14.878 14.120 1.00 49.56 131 ARG A C 1
ATOM 978 O O . ARG A 1 131 ? 3.791 -13.899 13.389 1.00 49.56 131 ARG A O 1
ATOM 985 N N . PRO A 1 132 ? 4.033 -16.131 13.646 1.00 41.84 132 PRO A N 1
ATOM 986 C CA . PRO A 1 132 ? 3.737 -16.443 12.257 1.00 41.84 132 PRO A CA 1
ATOM 987 C C . PRO A 1 132 ? 2.256 -16.129 12.053 1.00 41.84 132 PRO A C 1
ATOM 989 O O . PRO A 1 132 ? 1.394 -16.740 12.682 1.00 41.84 132 PRO A O 1
ATOM 992 N N . PHE A 1 133 ? 1.972 -15.094 11.277 1.00 50.47 133 PHE A N 1
ATOM 993 C CA . PHE A 1 133 ? 0.621 -14.681 10.949 1.00 50.47 133 PHE A CA 1
ATOM 994 C C . PHE A 1 133 ? 0.530 -14.474 9.447 1.00 50.47 133 PHE A C 1
ATOM 996 O O . PHE A 1 133 ? 1.447 -13.909 8.861 1.00 50.47 133 PHE A O 1
ATOM 1003 N N . ALA A 1 134 ? -0.629 -14.859 8.918 1.00 47.66 134 ALA A N 1
ATOM 1004 C CA . ALA A 1 134 ? -1.086 -14.691 7.547 1.00 47.66 134 ALA A CA 1
ATOM 1005 C C . ALA A 1 134 ? -0.464 -15.663 6.534 1.00 47.66 134 ALA A C 1
ATOM 1007 O O . ALA A 1 134 ? 0.571 -15.394 5.937 1.00 47.66 134 ALA A O 1
ATOM 1008 N N . GLU A 1 135 ? -1.156 -16.779 6.290 1.00 47.38 135 GLU A N 1
ATOM 1009 C CA . GLU A 1 135 ? -1.194 -17.293 4.921 1.00 47.38 135 GLU A CA 1
ATOM 1010 C C . GLU A 1 135 ? -2.128 -16.345 4.166 1.00 47.38 135 GLU A C 1
ATOM 1012 O O . GLU A 1 135 ? -3.303 -16.222 4.509 1.00 47.38 135 GLU A O 1
ATOM 1017 N N . ILE A 1 136 ? -1.587 -15.585 3.216 1.00 47.09 136 ILE A N 1
ATOM 1018 C CA . ILE A 1 136 ? -2.417 -14.816 2.290 1.00 47.09 136 ILE A CA 1
ATOM 1019 C C . ILE A 1 136 ? -2.649 -15.720 1.098 1.00 47.09 136 ILE A C 1
ATOM 1021 O O . ILE A 1 136 ? -1.704 -16.060 0.384 1.00 47.09 136 ILE A O 1
ATOM 1025 N N . ASP A 1 137 ? -3.901 -16.118 0.899 1.00 47.31 137 ASP A N 1
ATOM 1026 C CA . ASP A 1 137 ? -4.303 -16.784 -0.328 1.00 47.31 137 ASP A CA 1
ATOM 1027 C C . ASP A 1 137 ? -4.347 -15.748 -1.466 1.00 47.31 137 ASP A C 1
ATOM 1029 O O . ASP A 1 137 ? -5.335 -15.040 -1.675 1.00 47.31 137 ASP A O 1
ATOM 1033 N N . ILE A 1 138 ? -3.216 -15.615 -2.165 1.00 50.41 138 ILE A N 1
ATOM 1034 C CA . ILE A 1 138 ? -3.057 -14.754 -3.347 1.00 50.41 138 ILE A CA 1
ATOM 1035 C C . ILE A 1 138 ? -3.677 -15.424 -4.593 1.00 50.41 138 ILE A C 1
ATOM 1037 O O . ILE A 1 138 ? -3.674 -14.824 -5.671 1.00 50.41 138 ILE A O 1
ATOM 1041 N N . ASP A 1 139 ? -4.265 -16.630 -4.490 1.00 45.03 139 ASP A N 1
ATOM 1042 C CA . ASP A 1 139 ? -4.975 -17.241 -5.626 1.00 45.03 139 ASP A CA 1
ATOM 1043 C C . ASP A 1 139 ? -6.172 -16.374 -6.074 1.00 45.03 139 ASP A C 1
ATOM 1045 O O . ASP A 1 139 ? -6.617 -16.460 -7.223 1.00 45.03 139 ASP A O 1
ATOM 1049 N N . ASN A 1 140 ? -6.635 -15.454 -5.216 1.00 53.50 140 ASN A N 1
ATOM 1050 C CA . ASN A 1 140 ? -7.521 -14.354 -5.586 1.00 53.50 140 ASN A CA 1
ATOM 1051 C C . ASN A 1 140 ? -6.715 -13.194 -6.209 1.00 53.50 140 ASN A C 1
ATOM 1053 O O . ASN A 1 140 ? -5.961 -12.487 -5.544 1.0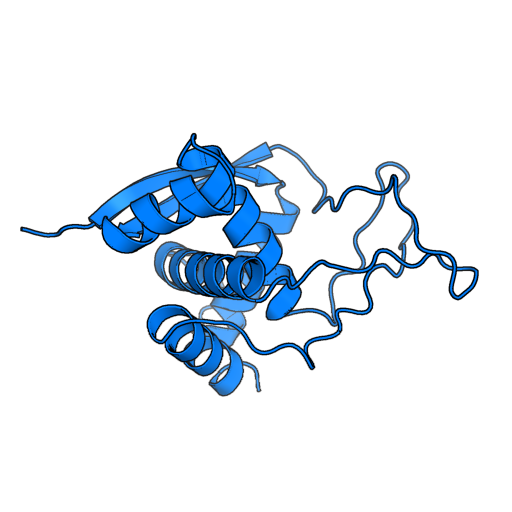0 53.50 140 ASN A O 1
ATOM 1057 N N . HIS A 1 141 ? -6.869 -12.987 -7.519 1.00 68.25 141 HIS A N 1
ATOM 1058 C CA . HIS A 1 141 ? -6.174 -11.933 -8.263 1.00 68.25 141 HIS A CA 1
ATOM 1059 C C . HIS A 1 141 ? -6.580 -10.512 -7.833 1.00 68.25 141 HIS A C 1
ATOM 1061 O O . HIS A 1 141 ? -7.744 -10.243 -7.566 1.00 68.25 141 HIS A O 1
ATOM 1067 N N . VAL A 1 142 ? -5.638 -9.564 -7.888 1.00 81.62 142 VAL A N 1
ATOM 1068 C CA . VAL A 1 142 ? -5.899 -8.126 -7.692 1.00 81.62 142 VAL A CA 1
ATOM 1069 C C . VAL A 1 142 ? -6.749 -7.561 -8.845 1.00 81.62 142 VAL A C 1
ATOM 1071 O O . VAL A 1 142 ? -6.427 -7.755 -10.025 1.00 81.62 142 VAL A O 1
ATOM 1074 N N . GLU A 1 143 ? -7.810 -6.816 -8.518 1.00 84.31 143 GLU A N 1
ATOM 1075 C CA . GLU A 1 143 ? -8.730 -6.233 -9.501 1.00 84.31 143 GLU A CA 1
ATOM 1076 C C . GLU A 1 143 ? -8.331 -4.826 -9.986 1.00 84.31 143 GLU A C 1
ATOM 1078 O O . GLU A 1 143 ? -8.032 -3.916 -9.209 1.00 84.31 143 GLU A O 1
ATOM 1083 N N . GLY A 1 144 ? -8.440 -4.616 -11.303 1.00 85.75 144 GLY A N 1
ATOM 1084 C CA . GLY A 1 144 ? -8.295 -3.318 -11.967 1.00 85.75 144 GLY A CA 1
ATOM 1085 C C . GLY A 1 144 ? -6.924 -3.075 -12.606 1.00 85.75 144 GLY A C 1
ATOM 1086 O O . GLY A 1 144 ? -5.884 -3.366 -12.019 1.00 85.75 144 GLY A O 1
ATOM 1087 N N . ASP A 1 145 ? -6.933 -2.475 -13.801 1.00 86.38 145 ASP A N 1
ATOM 1088 C CA . ASP A 1 145 ? -5.741 -2.282 -14.643 1.00 86.38 145 ASP A CA 1
ATOM 1089 C C . ASP A 1 145 ? -4.591 -1.569 -13.909 1.00 86.38 145 ASP A C 1
ATOM 1091 O O . ASP A 1 145 ? -3.448 -2.018 -13.955 1.00 86.38 145 ASP A O 1
ATOM 1095 N N . ASP A 1 146 ? -4.903 -0.493 -13.174 1.00 87.00 146 ASP A N 1
ATOM 1096 C CA . ASP A 1 146 ? -3.912 0.296 -12.427 1.00 87.00 146 ASP A CA 1
ATOM 1097 C C . ASP A 1 146 ? -3.247 -0.524 -11.304 1.00 87.00 146 ASP A C 1
ATOM 1099 O O . ASP A 1 146 ? -2.073 -0.325 -10.988 1.00 87.00 146 ASP A O 1
ATOM 1103 N N . ALA A 1 147 ? -4.002 -1.433 -10.681 1.00 85.88 147 ALA A N 1
ATOM 1104 C CA . ALA A 1 147 ? -3.528 -2.270 -9.586 1.00 85.88 147 ALA A CA 1
ATOM 1105 C C . ALA A 1 147 ? -2.706 -3.455 -10.112 1.00 85.88 147 ALA A C 1
ATOM 1107 O O . ALA A 1 147 ? -1.670 -3.786 -9.541 1.00 85.88 147 ALA A O 1
ATOM 1108 N N . GLN A 1 148 ? -3.107 -4.034 -11.247 1.00 86.19 148 GLN A N 1
ATOM 1109 C CA . GLN A 1 148 ? -2.348 -5.077 -11.939 1.00 86.19 148 GLN A CA 1
ATOM 1110 C C . GLN A 1 148 ? -1.028 -4.550 -12.507 1.00 86.19 148 GLN A C 1
ATOM 1112 O O . GLN A 1 148 ? -0.002 -5.223 -12.409 1.00 86.19 148 GLN A O 1
ATOM 1117 N N . GLU A 1 149 ? -1.022 -3.340 -13.074 1.00 88.25 149 GLU A N 1
ATOM 1118 C CA . GLU A 1 149 ? 0.209 -2.697 -13.535 1.00 88.25 149 GLU A CA 1
ATOM 1119 C C . GLU A 1 149 ? 1.162 -2.420 -12.368 1.00 88.25 149 GLU A C 1
ATOM 1121 O O . GLU A 1 149 ? 2.353 -2.716 -12.475 1.00 88.25 149 GLU A O 1
ATOM 1126 N N . ALA A 1 150 ? 0.642 -1.918 -11.242 1.00 87.06 150 ALA A N 1
ATOM 1127 C CA . ALA A 1 150 ? 1.426 -1.702 -10.029 1.00 87.06 150 ALA A CA 1
ATOM 1128 C C . ALA A 1 150 ? 1.990 -3.016 -9.461 1.00 87.06 150 ALA A C 1
ATOM 1130 O O . ALA A 1 150 ? 3.173 -3.076 -9.124 1.00 87.06 150 ALA A O 1
ATOM 1131 N N . LEU A 1 151 ? 1.178 -4.078 -9.406 1.00 85.50 151 LEU A N 1
ATOM 1132 C CA . LEU A 1 151 ? 1.611 -5.395 -8.939 1.00 85.50 151 LEU A CA 1
ATOM 1133 C C . LEU A 1 151 ? 2.715 -5.961 -9.830 1.00 85.50 151 LEU A C 1
ATOM 1135 O O . LEU A 1 151 ? 3.748 -6.390 -9.322 1.00 85.50 151 LEU A O 1
ATOM 1139 N N . ARG A 1 152 ? 2.541 -5.911 -11.156 1.00 85.25 152 ARG A N 1
ATOM 1140 C CA . ARG A 1 152 ? 3.563 -6.345 -12.116 1.00 85.25 152 ARG A CA 1
ATOM 1141 C C . ARG A 1 152 ? 4.846 -5.528 -11.975 1.00 85.25 152 ARG A C 1
ATOM 1143 O O . ARG A 1 152 ? 5.928 -6.097 -11.950 1.00 85.25 152 ARG A O 1
ATOM 1150 N N . TYR A 1 153 ? 4.731 -4.204 -11.841 1.00 86.50 153 TYR A N 1
ATOM 1151 C CA . TYR A 1 153 ? 5.887 -3.327 -11.657 1.00 86.50 153 TYR A CA 1
ATOM 1152 C C . TYR A 1 153 ? 6.739 -3.747 -10.453 1.00 86.50 153 TYR A C 1
ATOM 1154 O O . TYR A 1 153 ? 7.961 -3.807 -10.580 1.00 86.50 153 TYR A O 1
ATOM 1162 N N . ILE A 1 154 ? 6.098 -4.039 -9.319 1.00 84.31 154 ILE A N 1
ATOM 1163 C CA . ILE A 1 154 ? 6.782 -4.459 -8.095 1.00 84.31 154 ILE A CA 1
ATOM 1164 C C . ILE A 1 154 ? 7.320 -5.891 -8.234 1.00 84.31 154 ILE A C 1
ATOM 1166 O O . ILE A 1 154 ? 8.516 -6.109 -8.082 1.00 84.31 154 ILE A O 1
ATOM 1170 N N . THR A 1 155 ? 6.471 -6.858 -8.584 1.00 80.88 155 THR A N 1
ATOM 1171 C CA . THR A 1 155 ? 6.835 -8.289 -8.617 1.00 80.88 155 THR A CA 1
ATOM 1172 C C . THR A 1 155 ? 7.916 -8.632 -9.641 1.00 80.88 155 THR A C 1
ATOM 1174 O O . THR A 1 155 ? 8.763 -9.465 -9.358 1.00 80.88 155 THR A O 1
ATOM 1177 N N . GLU A 1 156 ? 7.965 -7.969 -10.802 1.00 80.75 156 GLU A N 1
ATOM 1178 C CA . GLU A 1 156 ? 9.041 -8.182 -11.787 1.00 80.75 156 GLU A CA 1
ATOM 1179 C C . GLU A 1 156 ? 10.422 -7.711 -11.298 1.00 80.75 156 GLU A C 1
ATOM 1181 O O . GLU A 1 156 ? 11.434 -8.039 -11.919 1.00 80.75 156 GLU A O 1
ATOM 1186 N N . ARG A 1 157 ? 10.470 -6.895 -10.239 1.00 79.25 157 ARG A N 1
ATOM 1187 C CA . ARG A 1 157 ? 11.699 -6.295 -9.695 1.00 79.25 157 ARG A CA 1
ATOM 1188 C C . ARG A 1 157 ? 12.125 -6.909 -8.362 1.00 79.25 157 ARG A C 1
ATOM 1190 O O . ARG A 1 157 ? 13.284 -6.765 -7.996 1.00 79.25 157 ARG A O 1
ATOM 1197 N N . LEU A 1 158 ? 11.222 -7.621 -7.692 1.00 71.25 158 LEU A N 1
ATOM 1198 C CA . LEU A 1 158 ? 11.527 -8.496 -6.563 1.00 71.25 158 LEU A CA 1
ATOM 1199 C C . LEU A 1 158 ? 12.086 -9.822 -7.118 1.00 71.25 158 LEU A C 1
ATOM 1201 O O . LEU A 1 158 ? 11.319 -10.722 -7.455 1.00 71.25 158 LEU A O 1
ATOM 1205 N N . ILE A 1 159 ? 13.409 -9.916 -7.305 1.00 54.22 159 ILE A N 1
ATOM 1206 C CA . ILE A 1 159 ? 14.120 -11.124 -7.785 1.00 54.22 159 ILE A CA 1
ATOM 1207 C C . ILE A 1 159 ? 15.174 -11.547 -6.767 1.00 54.22 159 ILE A C 1
ATOM 1209 O O . ILE A 1 159 ? 16.005 -10.684 -6.407 1.00 54.22 159 ILE A O 1
#

Secondary structure (DSSP, 8-state):
---EEEEEEEEEHHHHHHHHHHHHHHH--SS-S-THHHHHHHHHHHHHHHHTT---B-B-TTSS-B-TT------S-EEEEEEEEEHHHHHHHHHHT-SSHHHHHHHHHHHHHHHH-SSS--EE-TTS-EE---B--TTSPPPSHHHHHHHHHHHTT--

Foldseek 3Di:
DQLKDKAKAFAFVLLVVLLLVLCCLLVVDPGNPASQLSLQLLLLLLLLCLVLVFDFFWDWPPPDDGPPPDDQHSDDDTDIHMYMYGPVSQVSLCPRPHVDSNVSSRSSNVSSSCLQPVDPDQRADPVGDRINTTPGPCVRDGDDPSNVVSSCSSNVSND